Protein AF-A0A0J7KK95-F1 (afdb_monomer_lite)

Sequence (179 aa):
MPLGYNHPAMLKALADPVNQKIIANRPALGVFPGKDWPNKLRNILLNKEVAPTGLSHITTMMCGSCSNENAFKNIFIWYAEKQRQGKPFTKDEIESCMINQIPGSPRYSIMSFKGGFHGRTLACLSTTHSKYIHKMDIPASDWPIASFPEYKYPLEDNVRENQREDKRCLAEVSFSHNS

pLDDT: mean 94.9, std 9.23, range [33.78, 98.75]

Secondary structure (DSSP, 8-state):
-TT-SS-HHHHHHHH-HHHHHHHH----TTTS--TTHHHHIIIIIS-TTTSPTT-------SSHHHHHHHHHHHHHHHHHHHHHTTPPPPHHHHHHHTTT-TTTS------EETT----SSHHHHHT--S-GGGTTTS------EEPPP---SSTTT-HHHHHHHHHHHHHHHHHTT--

Structure (mmCIF, N/CA/C/O backbone):
data_AF-A0A0J7KK95-F1
#
_entry.id   AF-A0A0J7KK95-F1
#
loop_
_atom_site.group_PDB
_atom_site.id
_atom_site.type_symbol
_atom_site.label_atom_id
_atom_site.label_alt_id
_atom_site.label_comp_id
_atom_site.label_asym_id
_atom_site.label_entity_id
_atom_site.label_seq_id
_atom_site.pdbx_PDB_ins_code
_atom_site.Cartn_x
_atom_site.Cartn_y
_atom_site.Cartn_z
_atom_site.occupancy
_atom_site.B_iso_or_equiv
_atom_site.auth_seq_id
_atom_site.auth_comp_id
_atom_site.auth_asym_id
_atom_site.auth_atom_id
_atom_site.pdbx_PDB_model_num
ATOM 1 N N . MET A 1 1 ? 12.721 -7.099 -11.532 1.00 86.12 1 MET A N 1
ATOM 2 C CA . MET A 1 1 ? 13.248 -6.094 -12.484 1.00 86.12 1 MET A CA 1
ATOM 3 C C . MET A 1 1 ? 12.323 -6.052 -13.692 1.00 86.12 1 MET A C 1
ATOM 5 O O . MET A 1 1 ? 12.191 -7.098 -14.310 1.00 86.12 1 MET A O 1
ATOM 9 N N . PRO A 1 2 ? 11.664 -4.924 -14.014 1.00 92.88 2 PRO A N 1
ATOM 10 C CA . PRO A 1 2 ? 10.616 -4.881 -15.045 1.00 92.88 2 PRO A CA 1
ATOM 11 C C . PRO A 1 2 ? 11.127 -5.116 -16.476 1.00 92.88 2 PRO A C 1
ATOM 13 O O . PRO A 1 2 ? 10.418 -5.705 -17.276 1.00 92.88 2 PRO A O 1
ATOM 16 N N . LEU A 1 3 ? 12.358 -4.697 -16.786 1.00 95.94 3 LEU A N 1
ATOM 17 C CA . LEU A 1 3 ? 12.963 -4.818 -18.123 1.00 95.94 3 LEU A CA 1
ATOM 18 C C . LEU A 1 3 ? 14.209 -5.726 -18.141 1.00 95.94 3 LEU A C 1
ATOM 20 O O . LEU A 1 3 ? 15.009 -5.668 -19.069 1.00 95.94 3 LEU A O 1
ATOM 24 N N . GLY A 1 4 ? 14.419 -6.524 -17.090 1.00 96.38 4 GLY A N 1
ATOM 25 C CA . GLY A 1 4 ? 15.666 -7.273 -16.893 1.00 96.38 4 GLY A CA 1
ATOM 26 C C . GLY A 1 4 ? 16.855 -6.398 -16.463 1.00 96.38 4 GLY A C 1
ATOM 27 O O . GLY A 1 4 ? 16.694 -5.236 -16.079 1.00 96.38 4 GLY A O 1
ATOM 28 N N . TYR A 1 5 ? 18.052 -6.986 -16.465 1.00 97.12 5 TYR A N 1
ATOM 29 C CA . TYR A 1 5 ? 19.301 -6.310 -16.099 1.00 97.12 5 TYR A CA 1
ATOM 30 C C . TYR A 1 5 ? 19.921 -5.602 -17.311 1.00 97.12 5 TYR A C 1
ATOM 32 O O . TYR A 1 5 ? 19.848 -6.111 -18.423 1.00 97.12 5 TYR A O 1
ATOM 40 N N . ASN A 1 6 ? 20.557 -4.444 -17.094 1.00 95.69 6 ASN A N 1
ATOM 41 C CA . ASN A 1 6 ? 21.317 -3.699 -18.113 1.00 95.69 6 ASN A CA 1
ATOM 42 C C . ASN A 1 6 ? 20.549 -3.390 -19.413 1.00 95.69 6 ASN A C 1
ATOM 44 O O . ASN A 1 6 ? 21.143 -3.306 -20.485 1.00 95.69 6 ASN A O 1
ATOM 48 N N . HIS A 1 7 ? 19.229 -3.199 -19.327 1.00 98.00 7 HIS A N 1
ATOM 49 C CA . HIS A 1 7 ? 18.403 -2.903 -20.495 1.00 98.00 7 HIS A CA 1
ATOM 50 C C . HIS A 1 7 ? 18.916 -1.643 -21.232 1.00 98.00 7 HIS A C 1
ATOM 52 O O . HIS A 1 7 ? 19.041 -0.591 -20.591 1.00 98.00 7 HIS A O 1
ATOM 58 N N . PRO A 1 8 ? 19.154 -1.680 -22.560 1.00 97.88 8 PRO A N 1
ATOM 59 C CA . PRO A 1 8 ? 19.773 -0.570 -23.296 1.00 97.88 8 PRO A CA 1
ATOM 60 C C . PRO A 1 8 ? 19.073 0.784 -23.111 1.00 97.88 8 PRO A C 1
ATOM 62 O O . PRO A 1 8 ? 19.727 1.814 -22.958 1.00 97.88 8 PRO A O 1
ATOM 65 N N . ALA A 1 9 ? 17.736 0.792 -23.044 1.00 97.31 9 ALA A N 1
ATOM 66 C CA . ALA A 1 9 ? 16.969 2.018 -22.807 1.00 97.31 9 ALA A CA 1
ATOM 67 C C . ALA A 1 9 ? 17.218 2.634 -21.416 1.00 97.31 9 ALA A C 1
ATOM 69 O O . ALA A 1 9 ? 17.234 3.857 -21.288 1.00 97.31 9 ALA A O 1
ATOM 70 N N . MET A 1 10 ? 17.458 1.811 -20.387 1.00 96.69 10 MET A N 1
ATOM 71 C CA . MET A 1 10 ? 17.788 2.303 -19.045 1.00 96.69 10 MET A CA 1
ATOM 72 C C . MET A 1 10 ? 19.185 2.920 -19.023 1.00 96.69 10 MET A C 1
ATOM 74 O O . MET A 1 10 ? 19.357 4.012 -18.492 1.00 96.69 10 MET A O 1
ATOM 78 N N . LEU A 1 11 ? 20.165 2.265 -19.654 1.00 96.88 11 LEU A N 1
ATOM 79 C CA . LEU A 1 11 ? 21.525 2.801 -19.773 1.00 96.88 11 LEU A CA 1
ATOM 80 C C . LEU A 1 11 ? 21.532 4.142 -20.523 1.00 96.88 11 LEU A C 1
ATOM 82 O O . LEU A 1 11 ? 22.172 5.093 -20.078 1.00 96.88 11 LEU A O 1
ATOM 86 N N . LYS A 1 12 ? 20.747 4.256 -21.603 1.00 97.75 12 LYS A N 1
ATOM 87 C CA . LYS A 1 12 ? 20.562 5.518 -22.334 1.00 97.75 12 LYS A CA 1
ATOM 88 C C . LYS A 1 12 ? 19.935 6.610 -21.462 1.00 97.75 12 LYS A C 1
ATOM 90 O O . LYS A 1 12 ? 20.404 7.742 -21.490 1.00 97.75 12 LYS A O 1
ATOM 95 N N . ALA A 1 13 ? 18.908 6.284 -20.672 1.00 96.06 13 ALA A N 1
ATOM 96 C CA . ALA A 1 13 ? 18.274 7.245 -19.769 1.00 96.06 13 ALA A CA 1
ATOM 97 C C . ALA A 1 13 ? 19.235 7.750 -18.678 1.00 96.06 13 ALA A C 1
ATOM 99 O O . ALA A 1 13 ? 19.175 8.923 -18.321 1.00 96.06 13 ALA A O 1
ATOM 100 N N . LEU A 1 14 ? 20.135 6.897 -18.176 1.00 96.00 14 LEU A N 1
ATOM 101 C CA . LEU A 1 14 ? 21.155 7.270 -17.186 1.00 96.00 14 LEU A CA 1
ATOM 102 C C . LEU A 1 14 ? 22.262 8.170 -17.763 1.00 96.00 14 LEU A C 1
ATOM 104 O O . LEU A 1 14 ? 22.828 8.989 -17.040 1.00 96.00 14 LEU A O 1
ATOM 108 N N . ALA A 1 15 ? 22.571 8.030 -19.054 1.00 97.19 15 ALA A N 1
ATOM 109 C CA . ALA A 1 15 ? 23.555 8.865 -19.742 1.00 97.19 15 ALA A CA 1
ATOM 110 C C . ALA A 1 15 ? 23.038 10.283 -20.065 1.00 97.19 15 ALA A C 1
ATOM 112 O O . ALA A 1 15 ? 23.836 11.162 -20.379 1.00 97.19 15 ALA A O 1
ATOM 113 N N . ASP A 1 16 ? 21.724 10.517 -19.988 1.00 97.50 16 ASP A N 1
ATOM 114 C CA . ASP A 1 16 ? 21.111 11.819 -20.262 1.00 97.50 16 ASP A CA 1
ATOM 115 C C . ASP A 1 16 ? 21.493 12.862 -19.179 1.00 97.50 16 ASP A C 1
ATOM 117 O O . ASP A 1 16 ? 21.166 12.667 -17.999 1.00 97.50 16 ASP A O 1
ATOM 121 N N . PRO A 1 17 ? 22.125 14.000 -19.544 1.00 96.62 17 PRO A N 1
ATOM 122 C CA . PRO A 1 17 ? 22.535 15.036 -18.591 1.00 96.62 17 PRO A CA 1
ATOM 123 C C . PRO A 1 17 ? 21.389 15.639 -17.765 1.00 96.62 17 PRO A C 1
ATOM 125 O O . PRO A 1 17 ? 21.609 16.111 -16.645 1.00 96.62 17 PRO A O 1
ATOM 128 N N . VAL A 1 18 ? 20.159 15.654 -18.290 1.00 93.50 18 VAL A N 1
ATOM 129 C CA . VAL A 1 18 ? 18.97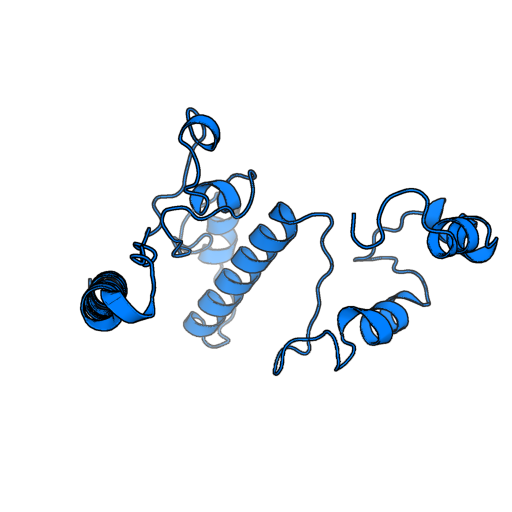4 16.120 -17.554 1.00 93.50 18 VAL A CA 1
ATOM 130 C C . VAL A 1 18 ? 18.622 15.126 -16.452 1.00 93.50 18 VAL A C 1
ATOM 132 O O . VAL A 1 18 ? 18.407 15.526 -15.305 1.00 93.50 18 VAL A O 1
ATOM 135 N N . ASN A 1 19 ? 18.619 13.829 -16.763 1.00 94.56 19 ASN A N 1
ATOM 136 C CA . ASN A 1 19 ? 18.315 12.785 -15.785 1.00 94.56 19 ASN A CA 1
ATOM 137 C C . ASN A 1 19 ? 19.391 12.687 -14.701 1.00 94.56 19 ASN A C 1
ATOM 139 O O . ASN A 1 19 ? 19.049 12.494 -13.536 1.00 94.56 19 ASN A O 1
ATOM 143 N N . GLN A 1 20 ? 20.666 12.904 -15.036 1.00 95.69 20 GLN A N 1
ATOM 144 C CA . GLN A 1 20 ? 21.753 12.943 -14.049 1.00 95.69 20 GLN A CA 1
ATOM 145 C C . GLN A 1 20 ? 21.506 13.988 -12.953 1.00 95.69 20 GLN A C 1
ATOM 147 O O . GLN A 1 20 ? 21.669 13.694 -11.768 1.00 95.69 20 GLN A O 1
ATOM 152 N N . LYS A 1 21 ? 21.023 15.184 -13.319 1.00 93.50 21 LYS A N 1
ATOM 153 C CA . LYS A 1 21 ? 20.654 16.229 -12.348 1.00 93.50 21 LYS A CA 1
ATOM 154 C C . LYS A 1 21 ? 19.476 15.808 -11.469 1.00 93.50 21 LYS A C 1
ATOM 156 O O . LYS A 1 21 ? 19.492 16.091 -10.275 1.00 93.50 21 LYS A O 1
ATOM 161 N N . ILE A 1 22 ? 18.473 15.135 -12.034 1.00 92.12 22 ILE A N 1
ATOM 162 C CA . ILE A 1 22 ? 17.318 14.626 -11.273 1.00 92.12 22 ILE A CA 1
ATOM 163 C C . ILE A 1 22 ? 17.763 13.550 -10.273 1.00 92.12 22 ILE A C 1
ATOM 165 O O . ILE A 1 22 ? 17.305 13.543 -9.137 1.00 92.12 22 ILE A O 1
ATOM 169 N N . ILE A 1 23 ? 18.671 12.661 -10.674 1.00 93.38 23 ILE A N 1
ATOM 170 C CA . ILE A 1 23 ? 19.187 11.583 -9.820 1.00 93.38 23 ILE A CA 1
ATOM 171 C C . ILE A 1 23 ? 20.035 12.147 -8.674 1.00 93.38 23 ILE A C 1
ATOM 173 O O . ILE A 1 23 ? 19.893 11.705 -7.536 1.00 93.38 23 ILE A O 1
ATOM 177 N N . ALA A 1 24 ? 20.886 13.136 -8.957 1.00 95.75 24 ALA A N 1
ATOM 178 C CA . ALA A 1 24 ? 21.747 13.760 -7.953 1.00 95.75 24 ALA A CA 1
ATOM 179 C C . ALA A 1 24 ? 20.968 14.567 -6.897 1.00 95.75 24 ALA A C 1
ATOM 181 O O . ALA A 1 24 ? 21.446 14.738 -5.779 1.00 95.75 24 ALA A O 1
ATOM 182 N N . ASN A 1 25 ? 19.769 15.051 -7.232 1.00 94.56 25 ASN A N 1
ATOM 183 C CA . ASN A 1 25 ? 18.972 15.913 -6.365 1.00 94.56 25 ASN A CA 1
ATOM 184 C C . ASN A 1 25 ? 17.659 15.223 -6.001 1.00 94.56 25 ASN A C 1
ATOM 186 O O . ASN A 1 25 ? 16.684 15.317 -6.741 1.00 94.56 25 ASN A O 1
ATOM 190 N N . ARG A 1 26 ? 17.613 14.546 -4.848 1.00 95.12 26 ARG A N 1
ATOM 191 C CA . ARG A 1 26 ? 16.401 13.879 -4.348 1.00 95.12 26 ARG A CA 1
ATOM 192 C C . ARG A 1 26 ? 15.538 14.855 -3.527 1.00 95.12 26 ARG A C 1
ATOM 194 O O . ARG A 1 26 ? 15.883 15.116 -2.376 1.00 95.12 26 ARG A O 1
ATOM 201 N N . PRO A 1 27 ? 14.418 15.383 -4.059 1.00 95.00 27 PRO A N 1
ATOM 202 C CA . PRO A 1 27 ? 13.607 16.366 -3.345 1.00 95.00 27 PRO A CA 1
ATOM 203 C C . PRO A 1 27 ? 12.694 15.735 -2.286 1.00 95.00 27 PRO A C 1
ATOM 205 O O . PRO A 1 27 ? 12.264 14.584 -2.402 1.00 95.00 27 PRO A O 1
ATOM 208 N N . ALA A 1 28 ? 12.280 16.550 -1.315 1.00 96.25 28 ALA A N 1
ATOM 209 C CA . ALA A 1 28 ? 11.104 16.279 -0.495 1.00 96.25 28 ALA A CA 1
ATOM 210 C C . ALA A 1 28 ? 9.830 16.553 -1.319 1.00 96.25 28 ALA A C 1
ATOM 212 O O . ALA A 1 28 ? 9.298 17.661 -1.306 1.00 96.25 28 ALA A O 1
ATOM 213 N N . LEU A 1 29 ? 9.349 15.546 -2.059 1.00 96.06 29 LEU A N 1
ATOM 214 C CA . LEU A 1 29 ? 8.273 15.690 -3.059 1.00 96.06 29 LEU A CA 1
ATOM 215 C C . LEU A 1 29 ? 6.950 16.261 -2.523 1.00 96.06 29 LEU A C 1
ATOM 217 O O . LEU A 1 29 ? 6.188 16.824 -3.302 1.00 96.06 29 LEU A O 1
ATOM 221 N N . GLY A 1 30 ? 6.676 16.130 -1.222 1.00 94.62 30 GLY A N 1
ATOM 222 C CA . GLY A 1 30 ? 5.477 16.700 -0.598 1.00 94.62 30 GLY A CA 1
ATOM 223 C C . GLY A 1 30 ? 5.519 18.220 -0.408 1.00 94.62 30 GLY A C 1
ATOM 224 O O . GLY A 1 30 ? 4.477 18.814 -0.164 1.00 94.62 30 GLY A O 1
ATOM 225 N N . VAL A 1 31 ? 6.698 18.846 -0.515 1.00 96.00 31 VAL A N 1
ATOM 226 C CA . VAL A 1 31 ? 6.891 20.285 -0.248 1.00 96.00 31 VAL A CA 1
ATOM 227 C C . VAL A 1 31 ? 7.598 20.985 -1.408 1.00 96.00 31 VAL A C 1
ATOM 229 O O . VAL A 1 31 ? 7.162 22.043 -1.849 1.00 96.00 31 VAL A O 1
ATOM 232 N N . PHE A 1 32 ? 8.657 20.376 -1.947 1.00 95.31 32 PHE A N 1
ATOM 233 C CA . PHE A 1 32 ? 9.489 20.946 -3.010 1.00 95.31 32 PHE A CA 1
ATOM 234 C C . PHE A 1 32 ? 9.573 20.012 -4.229 1.00 95.31 32 PHE A C 1
ATOM 236 O O . PHE A 1 32 ? 10.660 19.532 -4.567 1.00 95.31 32 PHE A O 1
ATOM 243 N N . PRO A 1 33 ? 8.448 19.684 -4.893 1.00 95.12 33 PRO A N 1
ATOM 244 C CA . PRO A 1 33 ? 8.482 18.848 -6.084 1.00 95.12 33 PRO A CA 1
ATOM 245 C C . PRO A 1 33 ? 9.206 19.554 -7.237 1.00 95.12 33 PRO A C 1
ATOM 247 O O . PRO A 1 33 ? 9.128 20.771 -7.403 1.00 95.12 33 PRO A O 1
ATOM 250 N N . GLY A 1 34 ? 9.881 18.774 -8.083 1.00 91.81 34 GLY A N 1
ATOM 251 C CA . GLY A 1 34 ? 10.450 19.303 -9.321 1.00 91.81 34 GLY A CA 1
ATOM 252 C C . GLY A 1 34 ? 9.357 19.851 -10.245 1.00 91.81 34 GLY A C 1
ATOM 253 O O . GLY A 1 34 ? 8.246 19.324 -10.278 1.00 91.81 34 GLY A O 1
ATOM 254 N N . LYS A 1 35 ? 9.684 20.874 -11.045 1.00 92.06 35 LYS A N 1
ATOM 255 C CA . LYS A 1 35 ? 8.729 21.566 -11.936 1.00 92.06 35 LYS A CA 1
ATOM 256 C C . LYS A 1 35 ? 7.897 20.618 -12.814 1.00 92.06 35 LYS A C 1
ATOM 258 O O . LYS A 1 35 ? 6.710 20.846 -13.007 1.00 92.06 35 LYS A O 1
ATOM 263 N N . ASP A 1 36 ? 8.514 19.558 -13.333 1.00 92.12 36 ASP A N 1
ATOM 264 C CA . ASP A 1 36 ? 7.870 18.602 -14.245 1.00 92.12 36 ASP A CA 1
ATOM 265 C C . ASP A 1 36 ? 7.180 17.419 -13.532 1.00 92.12 36 ASP A C 1
ATOM 267 O O . ASP A 1 36 ? 6.591 16.540 -14.162 1.00 92.12 36 ASP A O 1
ATOM 271 N N . TRP A 1 37 ? 7.228 17.368 -12.199 1.00 94.50 37 TRP A N 1
ATOM 272 C CA . TRP A 1 37 ? 6.687 16.251 -11.425 1.00 94.50 37 TRP A CA 1
ATOM 273 C C . TRP A 1 37 ? 5.187 15.990 -11.667 1.00 94.50 37 TRP A C 1
ATOM 275 O O . TRP A 1 37 ? 4.837 14.838 -11.939 1.00 94.50 37 TRP A O 1
ATOM 285 N N . PRO A 1 38 ? 4.292 17.003 -11.675 1.00 93.06 38 PRO A N 1
ATOM 286 C CA . PRO A 1 38 ? 2.871 16.764 -11.936 1.00 93.06 38 PRO A CA 1
ATOM 287 C C . PRO A 1 38 ? 2.600 16.177 -13.327 1.00 93.06 38 PRO A C 1
ATOM 289 O O . PRO A 1 38 ? 1.711 15.343 -13.482 1.00 93.06 38 PRO A O 1
ATOM 292 N N . ASN A 1 39 ? 3.373 16.580 -14.340 1.00 95.06 39 ASN A N 1
ATOM 293 C CA . ASN A 1 39 ? 3.226 16.055 -15.698 1.00 95.06 39 ASN A CA 1
ATOM 294 C C . ASN A 1 39 ? 3.710 14.609 -15.786 1.00 95.06 39 ASN A C 1
ATOM 296 O O . ASN A 1 39 ? 3.021 13.778 -16.372 1.00 95.06 39 ASN A O 1
ATOM 300 N N . LYS A 1 40 ? 4.841 14.276 -15.149 1.00 93.81 40 LYS A N 1
ATOM 301 C CA . LYS A 1 40 ? 5.323 12.889 -15.055 1.00 93.81 40 LYS A CA 1
ATOM 302 C C . LYS A 1 40 ? 4.284 11.976 -14.405 1.00 93.81 40 LYS A C 1
ATOM 304 O O . LYS A 1 40 ? 4.010 10.906 -14.939 1.00 93.81 40 LYS A O 1
ATOM 309 N N . LEU A 1 41 ? 3.663 12.407 -13.305 1.00 95.44 41 LEU A N 1
ATOM 310 C CA . LEU A 1 41 ? 2.592 11.640 -12.663 1.00 95.44 41 LEU A CA 1
ATOM 311 C C . LEU A 1 41 ? 1.405 11.414 -13.603 1.00 95.44 41 LEU A C 1
ATOM 313 O O . LEU A 1 41 ? 0.961 10.276 -13.747 1.00 95.44 41 LEU A O 1
ATOM 317 N N . ARG A 1 42 ? 0.931 12.471 -14.274 1.00 94.00 42 ARG A N 1
ATOM 318 C CA . ARG A 1 42 ? -0.202 12.389 -15.208 1.00 94.00 42 ARG A CA 1
ATOM 319 C C . ARG A 1 42 ? 0.076 11.475 -16.397 1.00 94.00 42 ARG A C 1
ATOM 321 O O . ARG A 1 42 ? -0.748 10.633 -16.726 1.00 94.00 42 ARG A O 1
ATOM 328 N N . ASN A 1 43 ? 1.241 11.630 -17.013 1.00 95.50 43 ASN A N 1
ATOM 329 C CA . ASN A 1 43 ? 1.565 10.969 -18.275 1.00 95.50 43 ASN A CA 1
ATOM 330 C C . ASN A 1 43 ? 2.002 9.512 -18.099 1.00 95.50 43 ASN A C 1
ATOM 332 O O . ASN A 1 43 ? 1.903 8.743 -19.052 1.00 95.50 43 ASN A O 1
ATOM 336 N N . ILE A 1 44 ? 2.503 9.145 -16.914 1.00 94.88 44 ILE A N 1
ATOM 337 C CA . ILE A 1 44 ? 3.043 7.807 -16.640 1.00 94.88 44 ILE A CA 1
ATOM 338 C C . ILE A 1 44 ? 2.083 7.007 -15.762 1.00 94.88 44 ILE A C 1
ATOM 340 O O . ILE A 1 44 ? 1.619 5.949 -16.167 1.00 94.88 44 ILE A O 1
ATOM 344 N N . LEU A 1 45 ? 1.785 7.497 -14.555 1.00 95.62 45 LEU A N 1
ATOM 345 C CA . LEU A 1 45 ? 1.079 6.705 -13.543 1.00 95.62 45 LEU A CA 1
ATOM 346 C C . LEU A 1 45 ? -0.443 6.899 -13.568 1.00 95.62 45 LEU A C 1
ATOM 348 O O . LEU A 1 45 ? -1.170 5.991 -13.185 1.00 95.62 45 LEU A O 1
ATOM 352 N N . LEU A 1 46 ? -0.925 8.054 -14.038 1.00 95.44 46 LEU A N 1
ATOM 353 C CA . LEU A 1 46 ? -2.349 8.306 -14.302 1.00 95.44 46 LEU A CA 1
ATOM 354 C C . LEU A 1 46 ? -2.703 8.195 -15.795 1.00 95.44 46 LEU A C 1
ATOM 356 O O . LEU A 1 46 ? -3.772 8.638 -16.217 1.00 95.44 46 LEU A O 1
ATOM 360 N N . ASN A 1 47 ? -1.810 7.622 -16.605 1.00 95.12 47 ASN A N 1
ATOM 361 C CA . ASN A 1 47 ? -2.113 7.325 -17.997 1.00 95.12 47 ASN A CA 1
ATOM 362 C C . ASN A 1 47 ? -3.309 6.364 -18.059 1.00 95.12 47 ASN A C 1
ATOM 364 O O . ASN A 1 47 ? -3.357 5.409 -17.290 1.00 95.12 47 ASN A O 1
ATOM 368 N N . LYS A 1 48 ? -4.253 6.585 -18.981 1.00 91.44 48 LYS A N 1
ATOM 369 C CA . LYS A 1 48 ? -5.468 5.763 -19.117 1.00 91.44 48 LYS A CA 1
ATOM 370 C C . LYS A 1 48 ? -5.189 4.275 -19.359 1.00 91.44 48 LYS A C 1
ATOM 372 O O . LYS A 1 48 ? -6.039 3.458 -19.037 1.00 91.44 48 LYS A O 1
ATOM 377 N N . GLU A 1 49 ? -4.030 3.935 -19.916 1.00 93.69 49 GLU A N 1
ATOM 378 C CA . GLU A 1 49 ? -3.614 2.547 -20.160 1.00 93.69 49 GLU A CA 1
ATOM 379 C C . GLU A 1 49 ? -3.093 1.843 -18.896 1.00 93.69 49 GLU A C 1
ATOM 381 O O . GLU A 1 49 ? -3.015 0.619 -18.857 1.00 93.69 49 GLU A O 1
ATOM 386 N N . VAL A 1 50 ? -2.728 2.607 -17.861 1.00 94.44 50 VAL A N 1
ATOM 387 C CA . VAL A 1 50 ? -2.100 2.104 -16.626 1.00 94.44 50 VAL A CA 1
ATOM 388 C C . VAL A 1 50 ? -3.008 2.302 -15.411 1.00 94.44 50 VAL A C 1
ATOM 390 O O . VAL A 1 50 ? -3.059 1.451 -14.523 1.00 94.44 50 VAL A O 1
ATOM 393 N N . ALA A 1 51 ? -3.717 3.428 -15.351 1.00 96.00 51 ALA A N 1
ATOM 394 C CA . ALA A 1 51 ? -4.567 3.795 -14.232 1.00 96.00 51 ALA A CA 1
ATOM 395 C C . ALA A 1 51 ? -5.822 2.907 -14.182 1.00 96.00 51 ALA A C 1
ATOM 397 O O . ALA A 1 51 ? -6.544 2.815 -15.180 1.00 96.00 51 ALA A O 1
ATOM 398 N N . PRO A 1 52 ? -6.142 2.295 -13.027 1.00 95.06 52 PRO A N 1
ATOM 399 C CA . PRO A 1 52 ? -7.374 1.535 -12.879 1.00 95.06 52 PRO A CA 1
ATOM 400 C C . PRO A 1 52 ? -8.614 2.406 -13.110 1.00 95.06 52 PRO A C 1
ATOM 402 O O . PRO A 1 52 ? -8.670 3.569 -12.699 1.00 95.06 52 PRO A O 1
ATOM 405 N N . THR A 1 53 ? -9.642 1.828 -13.730 1.00 94.81 53 THR A N 1
ATOM 406 C CA . THR A 1 53 ? -10.902 2.529 -13.996 1.00 94.81 53 THR A CA 1
ATOM 407 C C . THR A 1 53 ? -11.515 3.074 -12.704 1.00 94.81 53 THR A C 1
ATOM 409 O O . THR A 1 53 ? -11.643 2.364 -11.711 1.00 94.81 53 THR A O 1
ATOM 412 N N . GLY A 1 54 ? -11.904 4.351 -12.722 1.00 93.81 54 GLY A N 1
ATOM 413 C CA . GLY A 1 54 ? -12.515 5.031 -11.577 1.00 93.81 54 GLY A CA 1
ATOM 414 C C . GLY A 1 54 ? -11.527 5.600 -10.551 1.00 93.81 54 GLY A C 1
ATOM 415 O O . GLY A 1 54 ? -11.954 6.350 -9.676 1.00 93.81 54 GLY A O 1
ATOM 416 N N . LEU A 1 55 ? -10.220 5.324 -10.664 1.00 94.50 55 LEU A N 1
ATOM 417 C CA . LEU A 1 55 ? -9.199 5.859 -9.756 1.00 94.50 55 LEU A CA 1
ATOM 418 C C . LEU A 1 55 ? -8.407 6.995 -10.415 1.00 94.50 55 LEU A C 1
ATOM 420 O O . LEU A 1 55 ? -7.510 6.772 -11.221 1.00 94.50 55 LEU A O 1
ATOM 424 N N . SER A 1 56 ? -8.735 8.236 -10.051 1.00 93.56 56 SER A N 1
ATOM 425 C CA . SER A 1 56 ? -8.151 9.457 -10.635 1.00 93.56 56 SER A CA 1
ATOM 426 C C . SER A 1 56 ? -7.080 10.139 -9.776 1.00 93.56 56 SER A C 1
ATOM 428 O O . SER A 1 56 ? -6.484 11.127 -10.205 1.00 93.56 56 SER A O 1
ATOM 430 N N . HIS A 1 57 ? -6.840 9.642 -8.561 1.00 94.00 57 HIS A N 1
ATOM 431 C CA . HIS A 1 57 ? -5.911 10.232 -7.597 1.00 94.00 57 HIS A CA 1
ATOM 432 C C . HIS A 1 57 ? -4.681 9.345 -7.413 1.00 94.00 57 HIS A C 1
ATOM 434 O O . HIS A 1 57 ? -4.772 8.121 -7.480 1.00 94.00 57 HIS A O 1
ATOM 440 N N . ILE A 1 58 ? -3.534 9.968 -7.138 1.00 95.50 58 ILE A N 1
ATOM 441 C CA . ILE A 1 58 ? -2.273 9.264 -6.914 1.00 95.50 58 ILE A CA 1
ATOM 442 C C . ILE A 1 58 ? -1.453 9.910 -5.802 1.00 95.50 58 ILE A C 1
ATOM 444 O O . ILE A 1 58 ? -1.275 11.126 -5.767 1.00 95.50 58 ILE A O 1
ATOM 448 N N . THR A 1 59 ? -0.877 9.061 -4.955 1.00 96.12 59 THR A N 1
ATOM 449 C CA . THR A 1 59 ? 0.152 9.438 -3.987 1.00 96.12 59 THR A CA 1
ATOM 450 C C . THR A 1 59 ? 1.312 8.462 -4.123 1.00 96.12 59 THR A C 1
ATOM 452 O O . THR A 1 59 ? 1.139 7.258 -3.950 1.00 96.12 59 THR A O 1
ATOM 455 N N . THR A 1 60 ? 2.505 8.959 -4.445 1.00 97.75 60 THR A N 1
ATOM 456 C CA . THR A 1 60 ? 3.690 8.107 -4.613 1.00 97.75 60 THR A CA 1
ATOM 457 C C . THR A 1 60 ? 4.330 7.762 -3.278 1.00 97.75 60 THR A C 1
ATOM 459 O O . THR A 1 60 ? 4.530 8.637 -2.437 1.00 97.75 60 THR A O 1
ATOM 462 N N . MET A 1 61 ? 4.728 6.502 -3.132 1.00 98.19 61 MET A N 1
ATOM 463 C CA . MET A 1 61 ? 5.421 5.963 -1.964 1.00 98.19 61 MET A CA 1
ATOM 464 C C . MET A 1 61 ? 6.684 5.219 -2.406 1.00 98.19 61 MET A C 1
ATOM 466 O O . MET A 1 61 ? 6.833 4.860 -3.571 1.00 98.19 61 MET A O 1
ATOM 470 N N . MET A 1 62 ? 7.625 5.017 -1.483 1.00 97.75 62 MET A N 1
ATOM 471 C CA . MET A 1 62 ? 8.950 4.478 -1.820 1.00 97.75 62 MET A CA 1
ATOM 472 C C . MET A 1 62 ? 8.963 2.956 -2.024 1.00 97.75 62 MET A C 1
ATOM 474 O O . MET A 1 62 ? 9.796 2.444 -2.766 1.00 97.75 62 MET A O 1
ATOM 478 N N . CYS A 1 63 ? 8.080 2.222 -1.349 1.00 98.25 63 CYS A N 1
ATOM 479 C CA . CYS A 1 63 ? 8.018 0.764 -1.410 1.00 98.25 63 CYS A CA 1
ATOM 480 C C . CYS A 1 63 ? 6.589 0.253 -1.181 1.00 98.25 63 CYS A C 1
ATOM 482 O O . CYS A 1 63 ? 5.684 1.019 -0.841 1.00 98.25 63 CYS A O 1
ATOM 484 N N . GLY A 1 64 ? 6.390 -1.060 -1.329 1.00 98.25 64 GLY A N 1
ATOM 485 C CA . GLY A 1 64 ? 5.090 -1.699 -1.110 1.00 98.25 64 GLY A CA 1
ATOM 486 C C . GLY A 1 64 ? 4.547 -1.513 0.312 1.00 98.25 64 GLY A C 1
ATOM 487 O O . GLY A 1 64 ? 3.384 -1.160 0.467 1.00 98.25 64 GLY A O 1
ATOM 488 N N . SER A 1 65 ? 5.386 -1.654 1.347 1.00 98.50 65 SER A N 1
ATOM 489 C CA . SER A 1 65 ? 4.938 -1.514 2.742 1.00 98.50 65 SER A CA 1
ATOM 490 C C . SER A 1 65 ? 4.403 -0.108 3.033 1.00 98.50 65 SER A C 1
ATOM 492 O O . SER A 1 65 ? 3.283 0.037 3.505 1.00 98.50 65 SER A O 1
ATOM 494 N N . CYS A 1 66 ? 5.145 0.954 2.692 1.00 98.31 66 CYS A N 1
ATOM 495 C CA . CYS A 1 66 ? 4.655 2.314 2.940 1.00 98.31 66 CYS A CA 1
ATOM 496 C C . CYS A 1 66 ? 3.505 2.717 2.004 1.00 98.31 66 CYS A C 1
ATOM 498 O O . CYS A 1 66 ? 2.698 3.565 2.386 1.00 98.31 66 CYS A O 1
ATOM 500 N N . SER A 1 67 ? 3.381 2.082 0.832 1.00 98.75 67 SER A N 1
ATOM 501 C CA . SER A 1 67 ? 2.178 2.195 -0.005 1.00 98.75 67 SER A CA 1
ATOM 502 C C . SER A 1 67 ? 0.950 1.662 0.735 1.00 98.75 67 SER A C 1
ATOM 504 O O . SER A 1 67 ? -0.030 2.389 0.879 1.00 98.75 67 SER A O 1
ATOM 506 N N . ASN A 1 68 ? 1.032 0.446 1.281 1.00 98.75 68 ASN A N 1
ATOM 507 C CA . ASN A 1 68 ? -0.068 -0.174 2.019 1.00 98.75 68 ASN A CA 1
ATOM 508 C C . ASN A 1 68 ? -0.392 0.561 3.326 1.00 98.75 68 ASN A C 1
ATOM 510 O O . ASN A 1 68 ? -1.559 0.829 3.584 1.00 98.75 68 ASN A O 1
ATOM 514 N N . GLU A 1 69 ? 0.598 0.986 4.118 1.00 98.75 69 GLU A N 1
ATOM 515 C CA . GLU A 1 69 ? 0.310 1.737 5.352 1.00 98.75 69 GLU A CA 1
ATOM 516 C C . GLU A 1 69 ? -0.385 3.074 5.092 1.00 98.75 69 GLU A C 1
ATOM 518 O O . GLU A 1 69 ? -1.301 3.452 5.823 1.00 98.75 69 GLU A O 1
ATOM 523 N N . ASN A 1 70 ? 0.014 3.803 4.045 1.00 98.62 70 ASN A N 1
ATOM 524 C CA . ASN A 1 70 ? -0.682 5.038 3.690 1.00 98.62 70 ASN A CA 1
ATOM 525 C C . ASN A 1 70 ? -2.057 4.764 3.075 1.00 98.62 70 ASN A C 1
ATOM 527 O O . ASN A 1 70 ? -2.977 5.539 3.327 1.00 98.62 70 ASN A O 1
ATOM 531 N N . ALA A 1 71 ? -2.236 3.653 2.354 1.00 98.69 71 ALA A N 1
ATOM 532 C CA . ALA A 1 71 ? -3.559 3.214 1.924 1.00 98.69 71 ALA A CA 1
ATOM 533 C C . ALA A 1 71 ? -4.472 2.919 3.128 1.00 98.69 71 ALA A C 1
ATOM 535 O O . ALA A 1 71 ? -5.596 3.415 3.162 1.00 98.69 71 ALA A O 1
ATOM 536 N N . PHE A 1 72 ? -3.982 2.213 4.155 1.00 98.69 72 PHE A N 1
ATOM 537 C CA . PHE A 1 72 ? -4.739 1.954 5.386 1.00 98.69 72 PHE A CA 1
ATOM 538 C C . PHE A 1 72 ? -5.125 3.254 6.094 1.00 98.69 72 PHE A C 1
ATOM 540 O O . PHE A 1 72 ? -6.294 3.448 6.411 1.00 98.69 72 PHE A O 1
ATOM 547 N N . LYS A 1 73 ? -4.181 4.192 6.264 1.00 98.56 73 LYS A N 1
ATOM 548 C CA . LYS A 1 73 ? -4.481 5.514 6.841 1.00 98.56 73 LYS A CA 1
ATOM 549 C C . LYS A 1 73 ? -5.545 6.266 6.044 1.00 98.56 73 LYS A C 1
ATOM 551 O O . LYS A 1 73 ? -6.464 6.811 6.644 1.00 98.56 73 LYS A O 1
ATOM 556 N N . ASN A 1 74 ? -5.458 6.270 4.714 1.00 98.44 74 ASN A N 1
ATOM 557 C CA . ASN A 1 74 ? -6.458 6.923 3.868 1.00 98.44 74 ASN A CA 1
ATOM 558 C C . ASN A 1 74 ? -7.844 6.283 4.030 1.00 98.44 74 ASN A C 1
ATOM 560 O O . ASN A 1 74 ? -8.832 7.007 4.116 1.00 98.44 74 ASN A O 1
ATOM 564 N N . ILE A 1 75 ? -7.919 4.951 4.126 1.00 98.56 75 ILE A N 1
ATOM 565 C CA . ILE A 1 75 ? -9.169 4.224 4.390 1.00 98.56 75 ILE A CA 1
ATOM 566 C C . ILE A 1 75 ? -9.730 4.591 5.768 1.00 98.56 75 ILE A C 1
ATOM 568 O O . ILE A 1 75 ? -10.917 4.891 5.876 1.00 98.56 75 ILE A O 1
ATOM 572 N N . PHE A 1 76 ? -8.897 4.626 6.811 1.00 98.50 76 PHE A N 1
ATOM 573 C CA . PHE A 1 76 ? -9.331 5.010 8.156 1.00 98.50 76 PHE A CA 1
ATOM 574 C C . PHE A 1 76 ? -9.822 6.457 8.222 1.00 98.50 76 PHE A C 1
ATOM 576 O O . PHE A 1 76 ? -10.872 6.707 8.807 1.00 98.50 76 PHE A O 1
ATOM 583 N N . ILE A 1 77 ? -9.116 7.399 7.588 1.00 98.06 77 ILE A N 1
ATOM 584 C CA . ILE A 1 77 ? -9.529 8.808 7.510 1.00 98.06 77 ILE A CA 1
ATOM 585 C C . ILE A 1 77 ? -10.857 8.929 6.759 1.00 98.06 77 ILE A C 1
ATOM 587 O O . ILE A 1 77 ? -11.769 9.598 7.238 1.00 98.06 77 ILE A O 1
ATOM 591 N N . TRP A 1 78 ? -10.996 8.251 5.617 1.00 97.88 78 TRP A N 1
ATOM 592 C CA . TRP A 1 78 ? -12.237 8.229 4.843 1.00 97.88 78 TRP A CA 1
ATOM 593 C C . TRP A 1 78 ? -13.410 7.657 5.645 1.00 97.88 78 TRP A C 1
ATOM 595 O O . TRP A 1 78 ? -14.502 8.227 5.631 1.00 97.88 78 TRP A O 1
ATOM 605 N N . TYR A 1 79 ? -13.195 6.554 6.364 1.00 98.25 79 TYR A N 1
ATOM 606 C CA . TYR A 1 79 ? -14.234 5.938 7.182 1.00 98.25 79 TYR A CA 1
ATOM 607 C C . TYR A 1 79 ? -14.613 6.839 8.362 1.00 98.25 79 TYR A C 1
ATOM 609 O O . TYR A 1 79 ? -15.798 7.065 8.595 1.00 98.25 79 TYR A O 1
ATOM 617 N N . ALA A 1 80 ? -13.628 7.426 9.049 1.00 97.06 80 ALA A N 1
ATOM 618 C CA . ALA A 1 80 ? -13.862 8.392 10.120 1.00 97.06 80 ALA A CA 1
ATOM 619 C C . ALA A 1 80 ? -14.650 9.610 9.624 1.00 97.06 80 ALA A C 1
ATOM 621 O O . ALA A 1 80 ? -15.583 10.047 10.289 1.00 97.06 80 ALA A O 1
ATOM 622 N N . GLU A 1 81 ? -14.320 10.136 8.442 1.00 96.81 81 GLU A N 1
ATOM 623 C CA . GLU A 1 81 ? -15.042 11.260 7.841 1.00 96.81 81 GLU A CA 1
ATOM 624 C C . GLU A 1 81 ? -16.491 10.896 7.506 1.00 96.81 81 GLU A C 1
ATOM 626 O O . GLU A 1 81 ? -17.407 11.662 7.809 1.00 96.81 81 GLU A O 1
ATOM 631 N N . LYS A 1 82 ? -16.730 9.688 6.981 1.00 96.94 82 LYS A N 1
ATOM 632 C CA . LYS A 1 82 ? -18.093 9.176 6.784 1.00 96.94 82 LYS A CA 1
ATOM 633 C C . LYS A 1 82 ? -18.898 9.127 8.084 1.00 96.94 82 LYS A C 1
ATOM 635 O O . LYS A 1 82 ? -20.074 9.479 8.066 1.00 96.94 82 LYS A O 1
ATOM 640 N N . GLN A 1 83 ? -18.288 8.708 9.194 1.00 95.38 83 GLN A N 1
ATOM 641 C CA . GLN A 1 83 ? -18.951 8.682 10.505 1.00 95.38 83 GLN A CA 1
ATOM 642 C C . GLN A 1 83 ? -19.169 10.093 11.070 1.00 95.38 83 GLN A C 1
ATOM 644 O O . GLN A 1 83 ? -20.210 10.376 11.661 1.00 95.38 83 GLN A O 1
ATOM 649 N N . ARG A 1 84 ? -18.203 10.992 10.860 1.00 95.94 84 ARG A N 1
ATOM 650 C CA . ARG A 1 84 ? -18.235 12.378 11.339 1.00 95.94 84 ARG A CA 1
ATOM 651 C C . ARG A 1 84 ? -19.254 13.242 10.596 1.00 95.94 84 ARG A C 1
ATOM 653 O O . ARG A 1 84 ? -19.782 14.182 11.187 1.00 95.94 84 ARG A O 1
ATOM 660 N N . GLN A 1 85 ? -19.550 12.915 9.335 1.00 96.38 85 GLN A N 1
ATOM 661 C CA . GLN A 1 85 ? -20.521 13.619 8.487 1.00 96.38 85 GLN A CA 1
ATOM 662 C C . GLN A 1 85 ? -20.222 15.128 8.385 1.00 96.38 85 GLN A C 1
ATOM 664 O O . GLN A 1 85 ? -21.118 15.959 8.531 1.00 96.38 85 GLN A O 1
ATOM 669 N N . GLY A 1 86 ? -18.949 15.494 8.195 1.00 94.00 86 GLY A N 1
ATOM 670 C CA . GLY A 1 86 ? -18.515 16.888 8.052 1.00 94.00 86 GLY A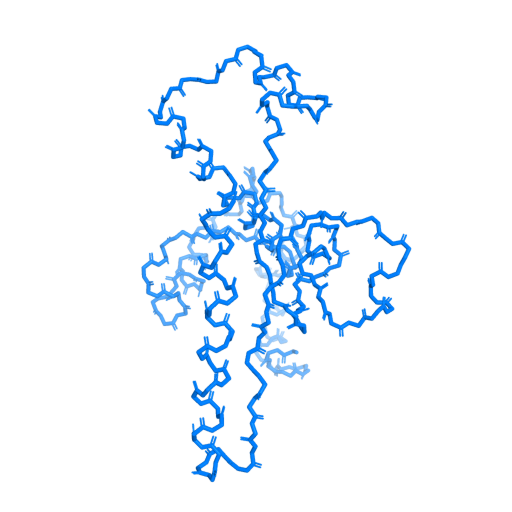 CA 1
ATOM 671 C C . GLY A 1 86 ? -18.513 17.727 9.337 1.00 94.00 86 GLY A C 1
ATOM 672 O O . GLY A 1 86 ? -18.213 18.920 9.274 1.00 94.00 86 GLY A O 1
ATOM 673 N N . LYS A 1 87 ? -18.831 17.152 10.507 1.00 97.25 87 LYS A N 1
ATOM 674 C CA . LYS A 1 87 ? -18.676 17.849 11.797 1.00 97.25 87 LYS A CA 1
ATOM 675 C C . LYS A 1 87 ? -17.195 18.194 12.046 1.00 97.25 87 LYS A C 1
ATOM 677 O O . LYS A 1 87 ? -16.322 17.455 11.599 1.00 97.25 87 LYS A O 1
ATOM 682 N N . PRO A 1 88 ? -16.878 19.285 12.761 1.00 97.56 88 PRO A N 1
ATOM 683 C CA . PRO A 1 88 ? -15.501 19.574 13.156 1.00 97.56 88 PRO A CA 1
ATOM 684 C C . PRO A 1 88 ? -14.985 18.552 14.180 1.00 97.56 88 PRO A C 1
ATOM 686 O O . PRO A 1 88 ? -15.774 17.909 14.873 1.00 97.56 88 PRO A O 1
ATOM 689 N N . PHE A 1 89 ? -13.659 18.439 14.304 1.00 98.06 89 PHE A N 1
ATOM 690 C CA . PHE A 1 89 ? -13.036 17.664 15.379 1.00 98.06 89 PHE A CA 1
ATOM 691 C C . PHE A 1 89 ? -13.382 18.257 16.747 1.00 98.06 89 PHE A C 1
ATOM 693 O O . PHE A 1 89 ? -13.352 19.476 16.941 1.00 98.06 89 PHE A O 1
ATOM 700 N N . THR A 1 90 ? -13.680 17.392 17.708 1.00 97.75 90 THR A N 1
ATOM 701 C CA . THR A 1 90 ? -13.894 17.778 19.103 1.00 97.75 90 THR A CA 1
ATOM 702 C C . THR A 1 90 ? -12.559 17.976 19.823 1.00 97.75 90 THR A C 1
ATOM 704 O O . THR A 1 90 ? -11.533 17.416 19.439 1.00 97.75 90 THR A O 1
ATOM 707 N N . LYS A 1 91 ? -12.568 18.754 20.911 1.00 98.50 91 LYS A N 1
ATOM 708 C CA . LYS A 1 91 ? -11.386 18.923 21.767 1.00 98.50 91 LYS A CA 1
ATOM 709 C C . LYS A 1 91 ? -10.883 17.578 22.314 1.00 98.50 91 LYS A C 1
ATOM 711 O O . LYS A 1 91 ? -9.685 17.334 22.288 1.00 98.50 91 LYS A O 1
ATOM 716 N N . ASP A 1 92 ? -11.802 16.705 22.726 1.00 98.31 92 ASP A N 1
ATOM 717 C CA . ASP A 1 92 ? -11.486 15.371 23.246 1.00 98.31 92 ASP A CA 1
ATOM 718 C C . ASP A 1 92 ? -10.817 14.480 22.184 1.00 98.31 92 ASP A C 1
ATOM 720 O O . ASP A 1 92 ? -9.798 13.853 22.453 1.00 98.31 92 ASP A O 1
ATOM 724 N N . GLU A 1 93 ? -11.295 14.487 20.932 1.00 98.19 93 GLU A N 1
ATOM 725 C CA . GLU A 1 93 ? -10.623 13.786 19.821 1.00 98.19 93 GLU A CA 1
ATOM 726 C C . GLU A 1 93 ? -9.201 14.311 19.575 1.00 98.19 93 GLU A C 1
ATOM 728 O O . GLU A 1 93 ? -8.286 13.524 19.336 1.00 98.19 93 GLU A O 1
ATOM 733 N N . ILE A 1 94 ? -9.000 15.630 19.638 1.00 98.56 94 ILE A N 1
ATOM 734 C CA . ILE A 1 94 ? -7.685 16.254 19.434 1.00 98.56 94 ILE A CA 1
ATOM 735 C C . ILE A 1 94 ? -6.723 15.888 20.571 1.00 98.56 94 ILE A C 1
ATOM 737 O O . ILE A 1 94 ? -5.559 15.588 20.319 1.00 98.56 94 ILE A O 1
ATOM 741 N N . GLU A 1 95 ? -7.183 15.909 21.820 1.00 98.75 95 GLU A N 1
ATOM 742 C CA . GLU A 1 95 ? -6.339 15.635 22.987 1.00 98.75 95 GLU A CA 1
ATOM 743 C C . GLU A 1 95 ? -6.033 14.136 23.130 1.00 98.75 95 GLU A C 1
ATOM 745 O O . GLU A 1 95 ? -4.878 13.752 23.329 1.00 98.75 95 GLU A O 1
ATOM 750 N N . SER A 1 96 ? -7.037 13.272 22.961 1.00 98.69 96 SER A N 1
ATOM 751 C CA . SER A 1 96 ? -6.881 11.818 23.099 1.00 98.69 96 SER A CA 1
ATOM 752 C C . SER A 1 96 ? -6.045 11.183 21.979 1.00 98.69 96 SER A C 1
ATOM 754 O O . SER A 1 96 ? -5.299 10.235 22.253 1.00 98.69 96 SER A O 1
ATOM 756 N N . CYS A 1 97 ? -6.081 11.705 20.741 1.00 98.19 97 CYS A N 1
ATOM 757 C CA . CYS A 1 97 ? -5.290 11.138 19.638 1.00 98.19 97 CYS A CA 1
ATOM 758 C C . CYS A 1 97 ? -3.779 11.232 19.902 1.00 98.19 97 CYS A C 1
ATOM 760 O O . CYS A 1 97 ? -3.039 10.298 19.588 1.00 98.19 97 CYS A O 1
ATOM 762 N N . MET A 1 98 ? -3.333 12.309 20.560 1.00 98.38 98 MET A N 1
ATOM 763 C CA . MET A 1 98 ? -1.922 12.575 20.864 1.00 98.38 98 MET A CA 1
ATOM 764 C C . MET A 1 98 ? -1.320 11.594 21.876 1.00 98.38 98 MET A C 1
ATOM 766 O O . MET A 1 98 ? -0.098 11.485 21.972 1.00 98.38 98 MET A O 1
ATOM 770 N N . ILE A 1 99 ? -2.165 10.864 22.608 1.00 98.31 99 ILE A N 1
ATOM 771 C CA . ILE A 1 99 ? -1.770 9.842 23.586 1.00 98.31 99 ILE A CA 1
ATOM 772 C C . ILE A 1 99 ? -2.307 8.447 23.228 1.00 98.31 99 ILE A C 1
ATOM 774 O O . ILE A 1 99 ? -2.357 7.562 24.081 1.00 98.31 99 ILE A O 1
ATOM 778 N N . ASN A 1 100 ? -2.681 8.232 21.960 1.00 98.06 100 ASN A N 1
ATOM 779 C CA . ASN A 1 100 ? -3.170 6.956 21.422 1.00 98.06 100 ASN A CA 1
ATOM 780 C C . ASN A 1 100 ? -4.468 6.436 22.075 1.00 98.06 100 ASN A C 1
ATOM 782 O O . ASN A 1 100 ? -4.683 5.223 22.142 1.00 98.06 100 ASN A O 1
ATOM 786 N N . GLN A 1 101 ? -5.337 7.331 22.551 1.00 98.50 101 GLN A N 1
ATOM 787 C CA . GLN A 1 101 ? -6.616 6.985 23.177 1.00 98.50 101 GLN A CA 1
ATOM 788 C C . GLN A 1 101 ? -7.812 7.338 22.289 1.00 98.50 101 GLN A C 1
ATOM 790 O O . GLN A 1 101 ? -7.726 8.151 21.370 1.00 98.50 101 GLN A O 1
ATOM 795 N N . ILE A 1 102 ? -8.946 6.698 22.569 1.00 97.81 102 ILE A N 1
ATOM 796 C CA . ILE A 1 102 ? -10.238 7.075 21.990 1.00 97.81 102 ILE A CA 1
ATOM 797 C C . ILE A 1 102 ? -10.750 8.367 22.656 1.00 97.81 102 ILE A C 1
ATOM 799 O O . ILE A 1 102 ? -10.423 8.587 23.821 1.00 97.81 102 ILE A O 1
ATOM 803 N N . PRO A 1 103 ? -11.569 9.181 21.965 1.00 96.88 103 PRO A N 1
ATOM 804 C CA . PRO A 1 103 ? -12.083 8.979 20.602 1.00 96.88 103 PRO A CA 1
ATOM 805 C C . PRO A 1 103 ? -11.096 9.321 19.471 1.00 96.88 103 PRO A C 1
ATOM 807 O O . PRO A 1 103 ? -11.329 8.922 18.332 1.00 96.88 103 PRO A O 1
ATOM 810 N N . GLY A 1 104 ? -9.987 10.000 19.763 1.00 97.38 104 GLY A N 1
ATOM 811 C CA . GLY A 1 104 ? -9.052 10.527 18.767 1.00 97.38 104 GLY A CA 1
ATOM 812 C C . GLY A 1 104 ? -8.301 9.481 17.939 1.00 97.38 104 GLY A C 1
ATOM 813 O O . GLY A 1 104 ? -8.027 9.704 16.759 1.00 97.38 104 GLY A O 1
ATOM 814 N N . SER A 1 105 ? -8.011 8.325 18.536 1.00 97.69 105 SER A N 1
ATOM 815 C CA . SER A 1 105 ? -7.396 7.164 17.885 1.00 97.69 105 SER A CA 1
ATOM 816 C C . SER A 1 105 ? -8.383 5.987 17.873 1.00 97.69 105 SER A C 1
ATOM 818 O O . SER A 1 105 ? -8.347 5.138 18.769 1.00 97.69 105 SER A O 1
ATOM 820 N N . PRO A 1 106 ? -9.312 5.934 16.897 1.00 96.31 106 PRO A N 1
ATOM 821 C CA . PRO A 1 106 ? -10.375 4.934 16.857 1.00 96.31 106 PRO A CA 1
ATOM 822 C C . PRO A 1 106 ? -9.833 3.514 16.648 1.00 96.31 106 PRO A C 1
ATOM 824 O O . PRO A 1 106 ? -8.841 3.294 15.953 1.00 96.31 106 PRO A O 1
ATOM 827 N N . ARG A 1 107 ? -10.540 2.521 17.199 1.00 96.25 107 ARG A N 1
ATOM 828 C CA . ARG A 1 107 ? -10.197 1.092 17.086 1.00 96.25 107 ARG A CA 1
ATOM 829 C C . ARG A 1 107 ? -10.739 0.465 15.799 1.00 96.25 107 ARG A C 1
ATOM 831 O O . ARG A 1 107 ? -11.503 -0.494 15.840 1.00 96.25 107 ARG A O 1
ATOM 838 N N . TYR A 1 108 ? -10.380 1.035 14.653 1.00 97.38 108 TYR A N 1
ATOM 839 C CA . TYR A 1 108 ? -10.713 0.441 13.359 1.00 97.38 108 TYR A CA 1
ATOM 840 C C . TYR A 1 108 ? -9.797 -0.735 13.017 1.00 97.38 108 TYR A C 1
ATOM 842 O O . TYR A 1 108 ? -8.731 -0.925 13.609 1.00 97.38 108 TYR A O 1
ATOM 850 N N . SER A 1 109 ? -10.219 -1.516 12.028 1.00 97.69 109 SER A N 1
ATOM 851 C CA . SER A 1 109 ? -9.487 -2.677 11.544 1.00 97.69 109 SER A CA 1
ATOM 852 C C . SER A 1 109 ? -9.456 -2.740 10.019 1.00 97.69 109 SER A C 1
ATOM 854 O O . SER A 1 109 ? -10.293 -2.147 9.336 1.00 97.69 109 SER A O 1
ATOM 856 N N . ILE A 1 110 ? -8.459 -3.447 9.484 1.00 98.25 110 ILE A N 1
ATOM 857 C CA . ILE A 1 110 ? -8.386 -3.827 8.071 1.00 98.25 110 ILE A CA 1
ATOM 858 C C . ILE A 1 110 ? -8.523 -5.341 8.002 1.00 98.25 110 ILE A C 1
ATOM 860 O O . ILE A 1 110 ? -7.673 -6.067 8.518 1.00 98.25 110 ILE A O 1
ATOM 864 N N . MET A 1 111 ? -9.580 -5.816 7.346 1.00 97.38 111 MET A N 1
ATOM 865 C CA . MET A 1 111 ? -9.726 -7.237 7.059 1.00 97.38 111 MET A CA 1
ATOM 866 C C . MET A 1 111 ? -8.668 -7.684 6.050 1.00 97.38 111 MET A C 1
ATOM 868 O O . MET A 1 111 ? -8.404 -7.002 5.059 1.00 97.38 111 MET A O 1
ATOM 872 N N . SER A 1 112 ? -8.064 -8.837 6.308 1.00 97.75 112 SER A N 1
ATOM 873 C CA . SER A 1 112 ? -7.033 -9.438 5.458 1.00 97.75 112 SER A CA 1
ATOM 874 C C . SER A 1 112 ? -7.298 -10.926 5.249 1.00 97.75 112 SER A C 1
ATOM 876 O O . SER A 1 112 ? -8.204 -11.483 5.863 1.00 97.75 112 SER A O 1
ATOM 878 N N . PHE A 1 113 ? -6.528 -11.572 4.374 1.00 97.62 113 PHE A N 1
ATOM 879 C CA . PHE A 1 113 ? -6.734 -12.976 4.024 1.00 97.62 113 PHE A CA 1
ATOM 880 C C . PHE A 1 113 ? -5.594 -13.871 4.508 1.00 97.62 113 PHE A C 1
ATOM 882 O O . PHE A 1 113 ? -4.417 -13.496 4.431 1.00 97.62 113 PHE A O 1
ATOM 889 N N . LYS A 1 114 ? -5.931 -15.090 4.945 1.00 97.50 114 LYS A N 1
ATOM 890 C CA . LYS A 1 114 ? -4.953 -16.170 5.160 1.00 97.50 114 LYS A CA 1
ATOM 891 C C . LYS A 1 114 ? -4.107 -16.357 3.893 1.00 97.50 114 LYS A C 1
ATOM 893 O O . LYS A 1 114 ? -4.620 -16.259 2.784 1.00 97.50 114 LYS A O 1
ATOM 898 N N . GLY A 1 115 ? -2.801 -16.569 4.055 1.00 97.19 115 GLY A N 1
ATOM 899 C CA . GLY A 1 115 ? -1.850 -16.660 2.940 1.00 97.19 115 GLY A CA 1
ATOM 900 C C . GLY A 1 115 ? -1.390 -15.313 2.358 1.00 97.19 115 GLY A C 1
ATOM 901 O O . GLY A 1 115 ? -0.402 -15.282 1.625 1.00 97.19 115 GLY A O 1
ATOM 902 N N . GLY A 1 116 ? -2.032 -14.190 2.708 1.00 97.81 116 GLY A N 1
ATOM 903 C CA . GLY A 1 116 ? -1.696 -12.863 2.180 1.00 97.81 116 GLY A CA 1
ATOM 904 C C . GLY A 1 116 ? -0.301 -12.352 2.575 1.00 97.81 116 GLY A C 1
ATOM 905 O O . GLY A 1 116 ? 0.241 -12.692 3.630 1.00 97.81 116 GLY A O 1
ATOM 906 N N . PHE A 1 117 ? 0.285 -11.485 1.742 1.00 98.69 117 PHE A N 1
ATOM 907 C CA . PHE A 1 117 ? 1.542 -10.782 2.028 1.00 98.69 117 PHE A CA 1
ATOM 908 C C . PHE A 1 117 ? 1.438 -9.310 1.617 1.00 98.69 117 PHE A C 1
ATOM 910 O O . PHE A 1 117 ? 1.420 -8.988 0.432 1.00 98.69 117 PHE A O 1
ATOM 917 N N . HIS A 1 118 ? 1.412 -8.410 2.600 1.00 98.69 118 HIS A N 1
ATOM 918 C CA . HIS A 1 118 ? 1.222 -6.969 2.392 1.00 98.69 118 HIS A CA 1
ATOM 919 C C . HIS A 1 118 ? 2.407 -6.118 2.865 1.00 98.69 118 HIS A C 1
ATOM 921 O O . HIS A 1 118 ? 2.379 -4.896 2.740 1.00 98.69 118 HIS A O 1
ATOM 927 N N . GLY A 1 119 ? 3.474 -6.738 3.367 1.00 98.44 119 GLY A N 1
ATOM 928 C CA . GLY A 1 119 ? 4.68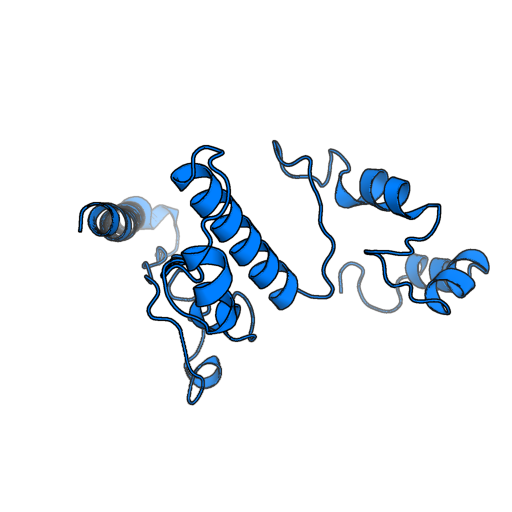4 -6.047 3.801 1.00 98.44 119 GLY A CA 1
ATOM 929 C C . GLY A 1 119 ? 5.108 -6.472 5.199 1.00 98.44 119 GLY A C 1
ATOM 930 O O . GLY A 1 119 ? 4.640 -7.474 5.730 1.00 98.44 119 GLY A O 1
ATOM 931 N N . ARG A 1 120 ? 6.055 -5.729 5.775 1.00 98.56 120 ARG A N 1
ATOM 932 C CA . ARG A 1 120 ? 6.719 -6.114 7.036 1.00 98.56 120 ARG A CA 1
ATOM 933 C C . ARG A 1 120 ? 6.779 -5.008 8.090 1.00 98.56 120 ARG A C 1
ATOM 935 O O . ARG A 1 120 ? 7.284 -5.243 9.178 1.00 98.56 120 ARG A O 1
ATOM 942 N N . THR A 1 121 ? 6.284 -3.812 7.785 1.00 98.56 121 THR A N 1
ATOM 943 C CA . THR A 1 121 ? 6.034 -2.789 8.810 1.00 98.56 121 THR A CA 1
ATOM 944 C C . THR A 1 121 ? 4.803 -3.191 9.633 1.00 98.56 121 THR A C 1
ATOM 946 O O . THR A 1 121 ? 3.991 -3.971 9.144 1.00 98.56 121 THR A O 1
ATOM 949 N N . LEU A 1 122 ? 4.656 -2.719 10.875 1.00 98.44 122 LEU A N 1
ATOM 950 C CA . LEU A 1 122 ? 3.728 -3.306 11.863 1.00 98.44 122 LEU A CA 1
ATOM 951 C C . LEU A 1 122 ? 2.278 -3.466 11.368 1.00 98.44 122 LEU A C 1
ATOM 953 O O . LEU A 1 122 ? 1.689 -4.540 11.517 1.00 98.44 122 LEU A O 1
ATOM 957 N N . ALA A 1 123 ? 1.707 -2.444 10.722 1.00 98.12 123 ALA A N 1
ATOM 958 C CA . ALA A 1 123 ? 0.337 -2.526 10.208 1.00 98.12 123 ALA A CA 1
ATOM 959 C C . ALA A 1 123 ? 0.237 -3.470 8.995 1.00 98.12 123 ALA A C 1
ATOM 961 O O . ALA A 1 123 ? -0.678 -4.287 8.902 1.00 98.12 123 ALA A O 1
ATOM 962 N N . CYS A 1 124 ? 1.216 -3.421 8.086 1.00 98.69 124 CYS A N 1
ATOM 963 C CA . CYS A 1 124 ? 1.302 -4.352 6.955 1.00 98.69 124 CYS A CA 1
ATOM 964 C C . CYS A 1 124 ? 1.551 -5.799 7.391 1.00 98.69 124 CYS A C 1
ATOM 966 O O . CYS A 1 124 ? 1.124 -6.742 6.724 1.00 98.69 124 CYS A O 1
ATOM 968 N N . LEU A 1 125 ? 2.266 -5.991 8.496 1.00 98.75 125 LEU A N 1
ATOM 969 C CA . LEU A 1 125 ? 2.551 -7.306 9.040 1.00 98.75 125 LEU A CA 1
ATOM 970 C C . LEU A 1 125 ? 1.328 -7.882 9.759 1.00 98.75 125 LEU A C 1
ATOM 972 O O . LEU A 1 125 ? 1.076 -9.083 9.662 1.00 98.75 125 LEU A O 1
ATOM 976 N N . SER A 1 126 ? 0.521 -7.026 10.391 1.00 98.50 126 SER A N 1
ATOM 977 C CA . SER A 1 126 ? -0.774 -7.411 10.964 1.00 98.50 126 SER A CA 1
ATOM 978 C C . SER A 1 126 ? -1.720 -7.971 9.895 1.00 98.50 126 SER A C 1
ATOM 980 O O . SER A 1 126 ? -2.416 -8.947 10.159 1.00 98.50 126 SER A O 1
ATOM 982 N N . THR A 1 127 ? -1.653 -7.464 8.657 1.00 98.62 127 THR A N 1
ATOM 983 C CA . THR A 1 127 ? -2.410 -8.003 7.511 1.00 98.62 127 THR A CA 1
ATOM 984 C C . THR A 1 127 ? -1.684 -9.104 6.724 1.00 98.62 127 THR A C 1
ATOM 986 O O . THR A 1 127 ? -2.284 -9.739 5.863 1.00 98.62 127 THR A O 1
ATOM 989 N N . THR A 1 128 ? -0.410 -9.389 7.003 1.00 98.75 128 THR A N 1
ATOM 990 C CA . THR A 1 128 ? 0.361 -10.450 6.327 1.00 98.75 128 THR A CA 1
ATOM 991 C C . THR A 1 128 ? 0.211 -11.778 7.060 1.00 98.75 128 THR A C 1
ATOM 993 O O . THR A 1 128 ? 0.526 -11.851 8.239 1.00 98.75 128 THR A O 1
ATOM 996 N N . HIS A 1 129 ? -0.165 -12.855 6.369 1.00 98.31 129 HIS A N 1
ATOM 997 C CA . HIS A 1 129 ? -0.412 -14.192 6.940 1.00 98.31 129 HIS A CA 1
ATOM 998 C C . HIS A 1 129 ? 0.253 -15.298 6.113 1.00 98.31 129 HIS A C 1
ATOM 1000 O O . HIS A 1 129 ? -0.350 -16.318 5.801 1.00 98.31 129 HIS A O 1
ATOM 1006 N N . SER A 1 130 ? 1.502 -15.055 5.716 1.00 98.06 130 SER A N 1
ATOM 1007 C CA . SER A 1 130 ? 2.234 -15.885 4.750 1.00 98.06 130 SER A CA 1
ATOM 1008 C C . SER A 1 130 ? 3.032 -17.031 5.380 1.00 98.06 130 SER A C 1
ATOM 1010 O O . SER A 1 130 ? 2.910 -18.174 4.957 1.00 98.06 130 SER A O 1
ATOM 1012 N N . LYS A 1 131 ? 3.896 -16.738 6.362 1.00 98.38 131 LYS A N 1
ATOM 1013 C CA . LYS A 1 131 ? 4.749 -17.717 7.060 1.00 98.38 131 LYS A CA 1
ATOM 1014 C C . LYS A 1 131 ? 4.941 -17.288 8.510 1.00 98.38 131 LYS A C 1
ATOM 1016 O O . LYS A 1 131 ? 5.096 -16.095 8.765 1.00 98.38 131 LYS A O 1
ATOM 1021 N N . TYR A 1 132 ? 5.016 -18.245 9.438 1.00 98.06 132 TYR A N 1
ATOM 1022 C CA . TYR A 1 132 ? 5.193 -17.948 10.868 1.00 98.06 132 TYR A CA 1
ATOM 1023 C C . TYR A 1 132 ? 6.459 -17.119 11.136 1.00 98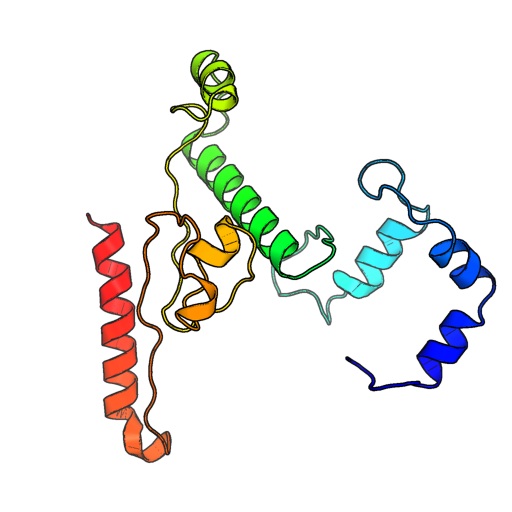.06 132 TYR A C 1
ATOM 1025 O O . TYR A 1 132 ? 6.417 -16.157 11.893 1.00 98.06 132 TYR A O 1
ATOM 1033 N N . ILE A 1 133 ? 7.562 -17.423 10.438 1.00 98.44 133 ILE A N 1
ATOM 1034 C CA . ILE A 1 133 ? 8.858 -16.752 10.624 1.00 98.44 133 ILE A CA 1
ATOM 1035 C C . ILE A 1 133 ? 8.846 -15.281 10.192 1.00 98.44 133 ILE A C 1
ATOM 1037 O O . ILE A 1 133 ? 9.763 -14.529 10.495 1.00 98.44 133 ILE A O 1
ATOM 1041 N N . HIS A 1 134 ? 7.816 -14.847 9.462 1.00 98.50 134 HIS A N 1
ATOM 1042 C CA . HIS A 1 134 ? 7.634 -13.433 9.158 1.00 98.50 134 HIS A CA 1
ATOM 1043 C C . HIS A 1 134 ? 6.989 -12.662 10.318 1.00 98.50 134 HIS A C 1
ATOM 1045 O O . HIS A 1 134 ? 7.131 -11.445 10.341 1.00 98.50 134 HIS A O 1
ATOM 1051 N N . LYS A 1 135 ? 6.271 -13.342 11.228 1.00 98.38 135 LYS A N 1
ATOM 1052 C CA . LYS A 1 135 ? 5.408 -12.727 12.253 1.00 98.38 135 LYS A CA 1
ATOM 1053 C C . LYS A 1 135 ? 5.851 -12.962 13.696 1.00 98.38 135 LYS A C 1
ATOM 1055 O O . LYS A 1 135 ? 5.474 -12.173 14.554 1.00 98.38 135 LYS A O 1
ATOM 1060 N N . MET A 1 136 ? 6.562 -14.061 13.961 1.00 98.06 136 MET A N 1
ATOM 1061 C CA . MET A 1 136 ? 6.993 -14.443 15.310 1.00 98.06 136 MET A CA 1
ATOM 1062 C C . MET A 1 136 ? 7.692 -13.269 16.013 1.00 98.06 136 MET A C 1
ATOM 1064 O O . MET A 1 136 ? 8.437 -12.533 15.371 1.00 98.06 136 MET A O 1
ATOM 1068 N N . ASP A 1 137 ? 7.428 -13.103 17.310 1.00 98.44 137 ASP A N 1
ATOM 1069 C CA . ASP A 1 137 ? 8.028 -12.086 18.192 1.00 98.44 137 ASP A CA 1
ATOM 1070 C C . ASP A 1 137 ? 7.707 -10.615 17.856 1.00 98.44 137 ASP A C 1
ATOM 1072 O O . ASP A 1 137 ? 8.256 -9.703 18.477 1.00 98.44 137 ASP A O 1
ATOM 1076 N N . ILE A 1 138 ? 6.791 -10.351 16.915 1.00 98.50 138 ILE A N 1
ATOM 1077 C CA . ILE A 1 138 ? 6.397 -8.993 16.516 1.00 98.50 138 ILE A CA 1
ATOM 1078 C C . ILE A 1 138 ? 4.950 -8.712 16.957 1.00 98.50 138 ILE A C 1
ATOM 1080 O O . ILE A 1 138 ? 4.051 -9.480 16.603 1.00 98.50 138 ILE A O 1
ATOM 1084 N N . PRO A 1 139 ? 4.681 -7.606 17.683 1.00 98.19 139 PRO A N 1
ATOM 1085 C CA . PRO A 1 139 ? 3.319 -7.208 18.026 1.00 98.19 139 PRO A CA 1
ATOM 1086 C C . PRO A 1 139 ? 2.432 -7.052 16.787 1.00 98.19 139 PRO A C 1
ATOM 1088 O O . PRO A 1 139 ? 2.857 -6.509 15.764 1.00 98.19 139 PRO A O 1
ATOM 1091 N N . ALA A 1 140 ? 1.179 -7.487 16.900 1.00 97.50 140 ALA A N 1
ATOM 1092 C CA . ALA A 1 140 ? 0.193 -7.415 15.831 1.00 97.50 140 ALA A CA 1
ATOM 1093 C C . ALA A 1 140 ? -1.122 -6.814 16.334 1.00 97.50 140 ALA A C 1
ATOM 1095 O O . ALA A 1 140 ? -1.444 -6.885 17.521 1.00 97.50 140 ALA A O 1
ATOM 1096 N N . SER A 1 141 ? -1.886 -6.227 15.418 1.00 97.00 141 SER A N 1
ATOM 1097 C CA . SER A 1 141 ? -3.253 -5.789 15.684 1.00 97.00 141 SER A CA 1
ATOM 1098 C C . SER A 1 141 ? -4.225 -6.967 15.632 1.00 97.00 141 SER A C 1
ATOM 1100 O O . SER A 1 141 ? -4.102 -7.837 14.769 1.00 97.00 141 SER A O 1
ATOM 1102 N N . ASP A 1 142 ? -5.217 -6.956 16.521 1.00 96.69 142 ASP A N 1
ATOM 1103 C CA . ASP A 1 142 ? -6.340 -7.896 16.507 1.00 96.69 142 ASP A CA 1
ATOM 1104 C C . ASP A 1 142 ? -7.353 -7.489 15.421 1.00 96.69 142 ASP A C 1
ATOM 1106 O O . ASP A 1 142 ? -8.364 -6.834 15.676 1.00 96.69 142 ASP A O 1
ATOM 1110 N N . TRP A 1 143 ? -6.994 -7.748 14.162 1.00 97.81 143 TRP A N 1
ATOM 1111 C CA . TRP A 1 143 ? -7.795 -7.435 12.977 1.00 97.81 143 TRP A CA 1
ATOM 1112 C C . TRP A 1 143 ? -8.334 -8.716 12.331 1.00 97.81 143 TRP A C 1
ATOM 1114 O O . TRP A 1 143 ? -7.660 -9.746 12.373 1.00 97.81 143 TRP A O 1
ATOM 1124 N N . PRO A 1 144 ? -9.519 -8.673 11.693 1.00 97.00 144 PRO A N 1
ATOM 1125 C CA . PRO A 1 144 ? -10.153 -9.870 11.158 1.00 97.00 144 PRO A CA 1
ATOM 1126 C C . PRO A 1 144 ? -9.355 -10.486 10.000 1.00 97.00 144 PRO A C 1
ATOM 1128 O O . PRO A 1 144 ? -8.819 -9.788 9.130 1.00 97.00 144 PRO A O 1
ATOM 1131 N N . ILE A 1 145 ? -9.316 -11.820 9.979 1.00 97.06 145 ILE A N 1
ATOM 1132 C CA . ILE A 1 145 ? -8.584 -12.619 8.992 1.00 97.06 145 ILE A CA 1
ATOM 1133 C C . ILE A 1 145 ? -9.554 -13.611 8.345 1.00 97.06 145 ILE A C 1
ATOM 1135 O O . ILE A 1 145 ? -9.969 -14.582 8.976 1.00 97.06 145 ILE A O 1
ATOM 1139 N N . ALA A 1 146 ? -9.890 -13.384 7.080 1.00 96.50 146 ALA A N 1
ATOM 1140 C CA . ALA A 1 146 ? -10.768 -14.247 6.300 1.00 96.50 146 ALA A CA 1
ATOM 1141 C C . ALA A 1 146 ? -9.989 -15.359 5.579 1.00 96.50 146 ALA A C 1
ATOM 1143 O O . ALA A 1 146 ? -8.794 -15.228 5.288 1.00 96.50 146 ALA A O 1
ATOM 1144 N N . SER A 1 147 ? -10.656 -16.466 5.260 1.00 96.75 147 SER A N 1
ATOM 1145 C CA . SER A 1 147 ? -10.068 -17.508 4.411 1.00 96.75 147 SER A CA 1
ATOM 1146 C C . SER A 1 147 ? -10.048 -17.070 2.940 1.00 96.75 147 SER A C 1
ATOM 1148 O O . SER A 1 147 ? -11.031 -16.526 2.440 1.00 96.75 147 SER A O 1
ATOM 1150 N N . PHE A 1 148 ? -8.942 -17.324 2.236 1.00 95.44 148 PHE A N 1
ATOM 1151 C CA . PHE A 1 148 ? -8.867 -17.184 0.777 1.00 95.44 148 PHE A CA 1
ATOM 1152 C C . PHE A 1 148 ? -9.216 -18.532 0.121 1.00 95.44 148 PHE A C 1
ATOM 1154 O O . PHE A 1 148 ? -8.773 -19.547 0.660 1.00 95.44 148 PHE A O 1
ATOM 1161 N N . PRO A 1 149 ? -9.977 -18.576 -0.990 1.00 95.69 149 PRO A N 1
ATOM 1162 C CA . PRO A 1 149 ? -10.373 -19.840 -1.607 1.00 95.69 149 PRO A CA 1
ATOM 1163 C C . PRO A 1 149 ? -9.175 -20.692 -2.045 1.00 95.69 149 PRO A C 1
ATOM 1165 O O . PRO A 1 149 ? -8.320 -20.239 -2.811 1.00 95.69 149 PRO A O 1
ATOM 1168 N N . GLU A 1 150 ? -9.131 -21.942 -1.587 1.00 96.31 150 GLU A N 1
ATOM 1169 C CA . GLU A 1 150 ? -8.128 -22.927 -2.004 1.00 96.31 150 GLU A CA 1
ATOM 1170 C C . GLU A 1 150 ? -8.706 -23.852 -3.078 1.00 96.31 150 GLU A C 1
ATOM 1172 O O . GLU A 1 150 ? -9.415 -24.819 -2.793 1.00 96.31 150 GLU A O 1
ATOM 1177 N N . TYR A 1 151 ? -8.417 -23.540 -4.342 1.00 97.62 151 TYR A N 1
ATOM 1178 C CA . TYR A 1 151 ? -8.954 -24.304 -5.464 1.00 97.62 151 TYR A CA 1
ATOM 1179 C C . TYR A 1 151 ? -8.238 -25.633 -5.671 1.00 97.62 151 TYR A C 1
ATOM 1181 O O . TYR A 1 151 ? -7.012 -25.739 -5.583 1.00 97.62 151 TYR A O 1
ATOM 1189 N N . LYS A 1 152 ? -9.028 -26.642 -6.031 1.00 97.94 152 LYS A N 1
ATOM 1190 C CA . LYS A 1 152 ? -8.546 -27.918 -6.550 1.00 97.94 152 LYS A CA 1
ATOM 1191 C C . LYS A 1 152 ? -8.353 -27.838 -8.060 1.00 97.94 152 LYS A C 1
ATOM 1193 O O . LYS A 1 152 ? -9.142 -27.202 -8.761 1.00 97.94 152 LYS A O 1
ATOM 1198 N N . TYR A 1 153 ? -7.311 -28.519 -8.529 1.00 97.00 153 TYR A N 1
ATOM 1199 C CA . TYR A 1 153 ? -6.889 -28.562 -9.926 1.00 97.00 153 TYR A CA 1
ATOM 1200 C C . TYR A 1 153 ? -6.869 -30.015 -10.439 1.00 97.00 153 TYR A C 1
ATOM 1202 O O . TYR A 1 153 ? -6.538 -30.904 -9.647 1.00 97.00 153 TYR A O 1
ATOM 1210 N N . PRO A 1 154 ? -7.160 -30.273 -11.733 1.00 97.56 154 PRO A N 1
ATOM 1211 C CA . PRO A 1 154 ? -7.560 -29.311 -12.776 1.00 97.56 154 PRO A CA 1
ATOM 1212 C C . PRO A 1 154 ? -8.887 -28.601 -12.470 1.00 97.56 154 PRO A C 1
ATOM 1214 O O . PRO A 1 154 ? -9.737 -29.152 -11.770 1.00 97.56 154 PRO A O 1
ATOM 1217 N N . LEU A 1 155 ? -9.042 -27.351 -12.918 1.00 97.62 155 LEU A N 1
ATOM 1218 C CA . LEU A 1 155 ? -10.176 -26.505 -12.510 1.00 97.62 155 LEU A CA 1
ATOM 1219 C C . LEU A 1 155 ? -11.502 -27.038 -13.056 1.00 97.62 155 LEU A C 1
ATOM 1221 O O . LEU A 1 155 ? -12.526 -26.986 -12.375 1.00 97.62 155 LEU A O 1
ATOM 1225 N N . GLU A 1 156 ? -11.456 -27.569 -14.271 1.00 97.50 156 GLU A N 1
ATOM 1226 C CA . GLU A 1 156 ? -12.583 -28.087 -15.038 1.00 97.50 156 GLU A CA 1
ATOM 1227 C C . GLU A 1 156 ? -13.207 -29.318 -14.363 1.00 97.50 156 GLU A C 1
ATOM 1229 O O . GLU A 1 156 ? -14.426 -29.478 -14.378 1.00 97.50 156 GLU A O 1
ATOM 1234 N N . ASP A 1 157 ? -12.386 -30.130 -13.690 1.00 98.19 157 ASP A N 1
ATOM 1235 C CA . ASP A 1 157 ? -12.812 -31.355 -13.002 1.00 98.19 157 ASP A CA 1
ATOM 1236 C C . ASP A 1 157 ? -13.342 -31.096 -11.580 1.00 98.19 157 ASP A C 1
ATOM 1238 O O . ASP A 1 157 ? -13.978 -31.964 -10.985 1.00 98.19 157 ASP A O 1
ATOM 1242 N N . ASN A 1 158 ? -13.083 -29.909 -11.018 1.00 97.69 158 ASN A N 1
ATOM 1243 C CA . ASN A 1 158 ? -13.362 -29.578 -9.614 1.00 97.69 158 ASN A CA 1
ATOM 1244 C C . ASN A 1 158 ? -14.297 -28.363 -9.451 1.00 97.69 158 ASN A C 1
ATOM 1246 O O . ASN A 1 158 ? -14.307 -27.707 -8.406 1.00 97.69 158 ASN A O 1
ATOM 1250 N N . VAL A 1 159 ? -15.095 -28.034 -10.476 1.00 97.94 159 VAL A N 1
ATOM 1251 C CA . VAL A 1 159 ? -15.992 -26.859 -10.481 1.00 97.94 159 VAL A CA 1
ATOM 1252 C C . VAL A 1 159 ? -16.923 -26.847 -9.267 1.00 97.94 159 VAL A C 1
ATOM 1254 O O . VAL A 1 159 ? -17.095 -25.808 -8.629 1.00 97.94 159 VAL A O 1
ATOM 1257 N N . ARG A 1 160 ? -17.513 -27.995 -8.909 1.00 97.75 160 ARG A N 1
ATOM 1258 C CA . ARG A 1 160 ? -18.441 -28.095 -7.772 1.00 97.75 160 ARG A CA 1
ATOM 1259 C C . ARG A 1 160 ? -17.732 -27.813 -6.447 1.00 97.75 160 ARG A C 1
ATOM 1261 O O . ARG A 1 160 ? -18.265 -27.087 -5.606 1.00 97.75 160 ARG A O 1
ATOM 1268 N N . GLU A 1 161 ? -16.560 -28.402 -6.246 1.00 97.81 161 GLU A N 1
ATOM 1269 C CA . GLU A 1 161 ? -15.740 -28.246 -5.048 1.00 97.81 161 GLU A CA 1
ATOM 1270 C C . GLU A 1 161 ? -15.284 -26.795 -4.892 1.00 97.81 161 GLU A C 1
ATOM 1272 O O . GLU A 1 161 ? -15.444 -26.235 -3.808 1.00 97.81 161 GLU A O 1
ATOM 1277 N N . ASN A 1 162 ? -14.811 -26.176 -5.976 1.00 97.75 162 ASN A N 1
ATOM 1278 C CA . ASN A 1 162 ? -14.320 -24.798 -5.987 1.00 97.75 162 ASN A CA 1
ATOM 1279 C C . ASN A 1 162 ? -15.460 -23.787 -5.764 1.00 97.75 162 ASN A C 1
ATOM 1281 O O . ASN A 1 162 ? -15.324 -22.886 -4.941 1.00 97.75 162 ASN A O 1
ATOM 1285 N N . GLN A 1 163 ? -16.642 -23.996 -6.359 1.00 97.25 163 GLN A N 1
ATOM 1286 C CA . GLN A 1 163 ? -17.826 -23.171 -6.066 1.00 97.25 163 GLN A CA 1
ATOM 1287 C C . GLN A 1 163 ? -18.293 -23.296 -4.611 1.00 97.25 163 GLN A C 1
ATOM 1289 O O . GLN A 1 163 ? -18.806 -22.339 -4.024 1.00 97.25 163 GLN A O 1
ATOM 1294 N N . ARG A 1 164 ? -18.180 -24.491 -4.016 1.00 97.06 164 ARG A N 1
ATOM 1295 C CA . ARG A 1 164 ? -18.491 -24.683 -2.594 1.00 97.06 164 ARG A CA 1
ATOM 1296 C C . ARG A 1 164 ? -17.473 -23.959 -1.714 1.00 97.06 164 ARG A C 1
ATOM 1298 O O . ARG A 1 164 ? -17.872 -23.393 -0.700 1.00 97.06 164 ARG A O 1
ATOM 1305 N N . GLU A 1 165 ? -16.203 -23.971 -2.104 1.00 96.94 165 GLU A N 1
ATOM 1306 C CA . GLU A 1 165 ? -15.135 -23.256 -1.408 1.00 96.94 165 GLU A CA 1
ATOM 1307 C C . GLU A 1 165 ? -15.339 -21.737 -1.455 1.00 96.94 165 GLU A C 1
ATOM 1309 O O . GLU A 1 165 ? -15.307 -21.093 -0.407 1.00 96.94 165 GLU A O 1
ATOM 1314 N N . ASP A 1 166 ? -15.696 -21.175 -2.614 1.00 95.38 166 ASP A N 1
ATOM 1315 C CA . ASP A 1 166 ? -16.050 -19.754 -2.731 1.00 95.38 166 ASP A CA 1
ATOM 1316 C C . ASP A 1 166 ? -17.178 -19.374 -1.765 1.00 95.38 166 ASP A C 1
ATOM 1318 O O . ASP A 1 166 ? -17.075 -18.406 -1.008 1.00 95.38 166 ASP A O 1
ATOM 1322 N N . LYS A 1 167 ? -18.257 -20.170 -1.741 1.00 95.56 167 LYS A N 1
ATOM 1323 C CA . LYS A 1 167 ? -19.401 -19.935 -0.845 1.00 95.56 167 LYS A CA 1
ATOM 1324 C C . LYS A 1 167 ? -18.996 -19.988 0.625 1.00 95.56 167 LYS A C 1
ATOM 1326 O O . LYS A 1 167 ? -19.492 -19.185 1.413 1.00 95.56 167 LYS A O 1
ATOM 1331 N N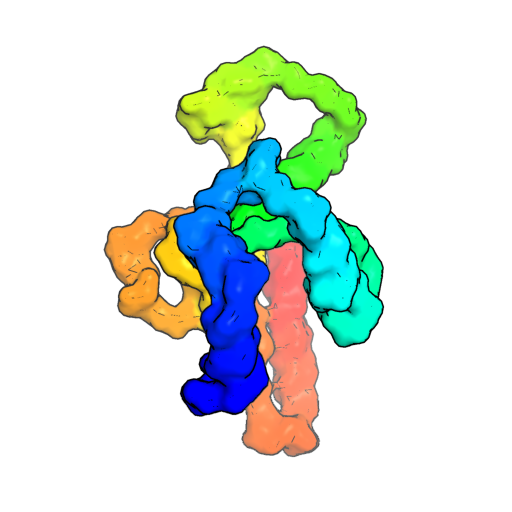 . ARG A 1 168 ? -18.103 -20.910 0.996 1.00 94.94 168 ARG A N 1
ATOM 1332 C CA . ARG A 1 168 ? -17.582 -21.041 2.362 1.00 94.94 168 ARG A CA 1
ATOM 1333 C C . ARG A 1 168 ? -16.797 -19.791 2.766 1.00 94.94 168 ARG A C 1
ATOM 1335 O O . ARG A 1 168 ? -17.098 -19.211 3.806 1.00 94.94 168 ARG A O 1
ATOM 1342 N N . CYS A 1 169 ? -15.854 -19.348 1.933 1.00 94.00 169 CYS A N 1
ATOM 1343 C CA . CYS A 1 169 ? -15.055 -18.144 2.179 1.00 94.00 169 CYS A CA 1
ATOM 1344 C C . CYS A 1 169 ? -15.913 -16.871 2.263 1.00 94.00 169 CYS A C 1
ATOM 1346 O O . CYS A 1 169 ? -15.704 -16.043 3.148 1.00 94.00 169 CYS A O 1
ATOM 1348 N N . LEU A 1 170 ? -16.909 -16.720 1.384 1.00 91.56 170 LEU A N 1
ATOM 1349 C CA . LEU A 1 170 ? -17.818 -15.566 1.397 1.00 91.56 170 LEU A CA 1
ATOM 1350 C C . LEU A 1 170 ? -18.723 -15.536 2.638 1.00 91.56 170 LEU A C 1
ATOM 1352 O O . LEU A 1 170 ? -19.008 -14.457 3.170 1.00 91.56 170 LEU A O 1
ATOM 1356 N N . ALA A 1 171 ? -19.169 -16.703 3.115 1.00 90.88 171 ALA A N 1
ATOM 1357 C CA . ALA A 1 171 ? -19.984 -16.792 4.321 1.00 90.88 171 ALA A CA 1
ATOM 1358 C C . ALA A 1 171 ? -19.227 -16.271 5.553 1.00 90.88 171 ALA A C 1
ATOM 1360 O O . ALA A 1 171 ? -19.790 -15.476 6.302 1.00 90.88 171 ALA A O 1
ATOM 1361 N N . GLU A 1 172 ? -17.950 -16.634 5.724 1.00 86.88 172 GLU A N 1
ATOM 1362 C CA . GLU A 1 172 ? -17.112 -16.169 6.847 1.00 86.88 172 GLU A CA 1
ATOM 1363 C C . GLU A 1 172 ? -17.090 -14.637 6.962 1.00 86.88 172 GLU A C 1
ATOM 1365 O O . GLU A 1 172 ? -17.277 -14.091 8.047 1.00 86.88 172 GLU A O 1
ATOM 1370 N N . VAL A 1 173 ? -16.933 -13.938 5.835 1.00 79.44 173 VAL A N 1
ATOM 1371 C CA . VAL A 1 173 ? -16.869 -12.467 5.795 1.00 79.44 173 VAL A CA 1
ATOM 1372 C C . VAL A 1 173 ? -18.229 -11.821 6.080 1.00 79.44 173 VAL A C 1
ATOM 1374 O O . VAL A 1 173 ? -18.295 -10.766 6.711 1.00 79.44 173 VAL A O 1
ATOM 1377 N N . SER A 1 174 ? -19.319 -12.451 5.634 1.00 69.81 174 SER A N 1
ATOM 1378 C CA . SER A 1 174 ? -20.677 -11.904 5.763 1.00 69.81 174 SER A CA 1
ATOM 1379 C C . SER A 1 174 ? -21.183 -11.922 7.210 1.00 69.81 174 SER A C 1
ATOM 1381 O O . SER A 1 174 ? -21.890 -11.006 7.625 1.00 69.81 174 SER A O 1
ATOM 1383 N N . PHE A 1 175 ? -20.807 -12.937 7.998 1.00 58.31 175 PHE A N 1
ATOM 1384 C CA . PHE A 1 175 ? -21.213 -13.039 9.405 1.00 58.31 175 PHE A CA 1
ATOM 1385 C C . PHE A 1 175 ? -20.483 -12.041 10.313 1.00 58.31 175 PHE A C 1
ATOM 1387 O O . PHE A 1 175 ? -21.105 -11.505 11.225 1.00 58.31 175 PHE A O 1
ATOM 1394 N N . SER A 1 176 ? -19.217 -11.712 10.029 1.00 53.53 176 SER A N 1
ATOM 1395 C CA . SER A 1 176 ? -18.441 -10.729 10.807 1.00 53.53 176 SER A CA 1
ATOM 1396 C C . SER A 1 176 ? -18.928 -9.278 10.680 1.00 53.53 176 SER A C 1
ATOM 1398 O O . SER A 1 176 ? -18.393 -8.406 11.355 1.00 53.53 176 SER A O 1
ATOM 1400 N N . HIS A 1 177 ? -19.901 -8.990 9.809 1.00 43.25 177 HIS A N 1
ATOM 1401 C CA . HIS A 1 177 ? -20.506 -7.658 9.670 1.00 43.25 177 HIS A CA 1
ATOM 1402 C C . HIS A 1 177 ? -21.735 -7.449 10.579 1.00 43.25 177 HIS A C 1
ATOM 1404 O O . HIS A 1 177 ? -22.176 -6.315 10.743 1.00 43.25 177 HIS A O 1
ATOM 1410 N N . ASN A 1 178 ? -22.286 -8.527 11.156 1.00 34.38 178 ASN A N 1
ATOM 1411 C CA . ASN A 1 178 ? -23.521 -8.524 11.957 1.00 34.38 178 ASN A CA 1
ATOM 1412 C C . ASN A 1 178 ? -23.294 -8.798 13.459 1.00 34.38 178 ASN A C 1
ATOM 1414 O O . ASN A 1 178 ? -24.262 -8.957 14.202 1.00 34.38 178 ASN A O 1
ATOM 1418 N N . SER A 1 179 ? -22.037 -8.880 13.892 1.00 33.78 179 SER A N 1
ATOM 1419 C CA . SER A 1 179 ? -21.596 -9.095 15.278 1.00 33.78 179 SER A CA 1
ATOM 1420 C C . SER A 1 179 ? -20.691 -7.956 15.713 1.00 33.78 179 SER A C 1
ATOM 1422 O O . SER A 1 179 ? -20.887 -7.440 16.831 1.00 33.78 179 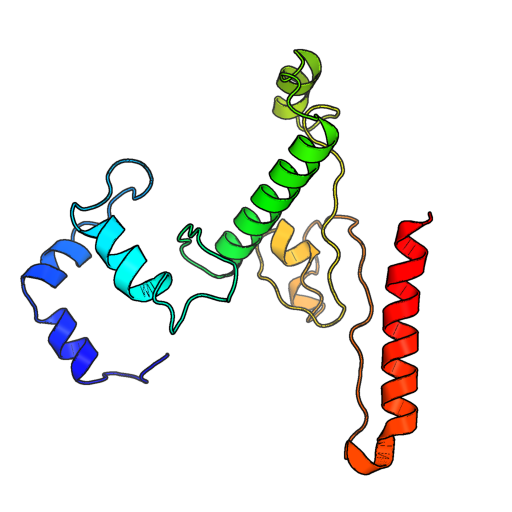SER A O 1
#

Foldseek 3Di:
DVQDPPRVVVVVCCPDPVSVVVVVDDDPCVPDNDPCVVVCCCVPCVNPVHDPPPDRDDDDDDDQQVVVVVVVVVVVVVVVCVVCVPPDDDPCLVVQLVVCHPPVNDLDADEAEALDQRDQPANRLLRHRNDCVSNPPHDHRPHHYFYDQDDDPPNVVCVVVSVVSVVVRVVVVVVVVVD

Organism: Lasius niger (NCBI:txid67767)

Radius of gyration: 22.0 Å; chains: 1; bounding box: 47×53×47 Å

InterPro domains:
  IPR005814 Aminotransferase class-III [PF00202] (1-173)
  IPR015421 Pyridoxal phosphate-dependent transferase, major domain [G3DSA:3.40.640.10] (7-174)
  IPR015424 Pyridoxal phosphate-dependent transferase [SSF53383] (2-162)